Protein AF-A0A329ULY8-F1 (afdb_monomer_lite)

Sequence (73 aa):
MTLNEIRKLRGMTLSEFSRQSGLSPHTARNLMGYRELYGNPRLDTMVDAARALNAVVTISPKGVTIRARKESS

Radius of gyration: 11.78 Å; chains: 1; bounding box: 33×20×31 Å

InterPro domains:
  IPR010982 Lambda repressor-like, DNA-binding domain superfamily [G3DSA:1.10.260.40] (1-60)
  IPR010982 Lambda repressor-like, DNA-binding domain superfamily [SSF47413] (3-54)

Organism: NCBI:txid853

Foldseek 3Di:
DALQVLCVVVVHDLVQLCVQLVHDSVLSCCSHDPPDPPDDPPPSSVVSSCVSSCWDWDQDPVGIDIGHDDDDD

Secondary structure (DSSP, 8-state):
--HHHHHHHTT--HHHHHHHHT--HHHHHHHHH--STT-SPPHHHHHHHHHHTTEEEEEETTEEEEEEPPP--

Structure (mmCIF, N/CA/C/O backbone):
data_AF-A0A329ULY8-F1
#
_entry.id   AF-A0A329ULY8-F1
#
loop_
_atom_site.group_PDB
_atom_site.id
_atom_site.type_symbol
_atom_site.label_atom_id
_atom_site.label_alt_id
_atom_site.label_comp_id
_atom_site.label_asym_id
_atom_site.label_entity_id
_atom_site.label_seq_id
_atom_site.pdbx_PDB_ins_code
_atom_site.Cartn_x
_atom_site.Cartn_y
_atom_site.Cartn_z
_atom_site.occupancy
_atom_site.B_iso_or_equiv
_atom_site.auth_seq_id
_atom_site.auth_comp_id
_atom_site.auth_asym_id
_atom_site.auth_atom_id
_atom_site.pdbx_PDB_model_num
ATOM 1 N N . MET A 1 1 ? -6.809 9.454 -1.505 1.00 76.69 1 MET A N 1
ATOM 2 C CA . MET A 1 1 ? -5.851 9.096 -0.443 1.0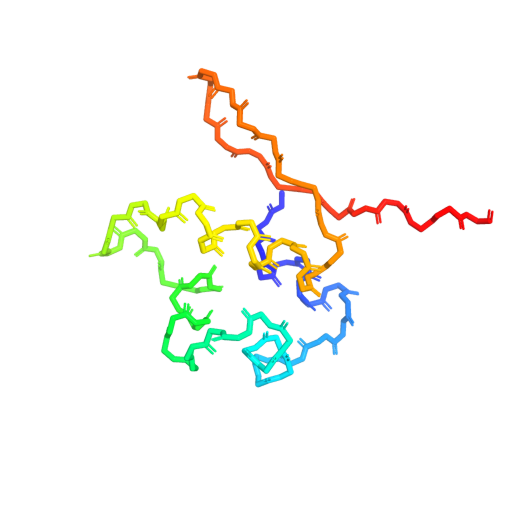0 76.69 1 MET A CA 1
ATOM 3 C C . MET A 1 1 ? -4.718 8.283 -1.042 1.00 76.69 1 MET A C 1
ATOM 5 O O . MET A 1 1 ? -4.934 7.595 -2.034 1.00 76.69 1 MET A O 1
ATOM 9 N N . THR A 1 2 ? -3.523 8.384 -0.477 1.00 82.31 2 THR A N 1
ATOM 10 C CA . THR A 1 2 ? -2.342 7.603 -0.863 1.00 82.31 2 THR A CA 1
ATOM 11 C C . THR A 1 2 ? -2.314 6.262 -0.124 1.00 82.31 2 THR A C 1
ATOM 13 O O . THR A 1 2 ? -2.968 6.092 0.907 1.00 82.31 2 THR A O 1
ATOM 16 N N . LEU A 1 3 ? -1.516 5.304 -0.607 1.00 84.75 3 LEU A N 1
ATOM 17 C CA . LEU A 1 3 ? -1.273 4.043 0.111 1.00 84.75 3 LEU A CA 1
ATOM 18 C C . LEU A 1 3 ? -0.710 4.293 1.521 1.00 84.75 3 LEU A C 1
ATOM 20 O O . LEU A 1 3 ? -1.064 3.587 2.461 1.00 84.75 3 LEU A O 1
ATOM 24 N N . ASN A 1 4 ? 0.109 5.335 1.689 1.00 87.38 4 ASN A N 1
ATOM 25 C CA . ASN A 1 4 ? 0.702 5.687 2.979 1.00 87.38 4 ASN A CA 1
ATOM 26 C C . ASN A 1 4 ? -0.314 6.254 3.965 1.00 87.38 4 ASN A C 1
ATOM 28 O O . ASN A 1 4 ? -0.255 5.937 5.151 1.00 87.38 4 ASN A O 1
ATOM 32 N N . GLU A 1 5 ? -1.255 7.063 3.484 1.00 88.25 5 GLU A N 1
ATOM 33 C CA . GLU A 1 5 ? -2.371 7.536 4.304 1.00 88.25 5 GLU A CA 1
ATOM 34 C C . GLU A 1 5 ? -3.219 6.356 4.783 1.00 88.25 5 GLU A C 1
ATOM 36 O O . GLU A 1 5 ? -3.489 6.252 5.975 1.00 88.25 5 GLU A O 1
ATOM 41 N N . ILE A 1 6 ? -3.552 5.412 3.896 1.00 89.00 6 ILE A N 1
ATOM 42 C CA . ILE A 1 6 ? -4.322 4.216 4.271 1.00 89.00 6 ILE A CA 1
ATOM 43 C C . ILE A 1 6 ? -3.548 3.356 5.271 1.00 89.00 6 ILE A C 1
ATOM 45 O O . ILE A 1 6 ? -4.101 2.966 6.294 1.00 89.00 6 ILE A O 1
ATOM 49 N N . ARG A 1 7 ? -2.260 3.095 5.026 1.00 90.56 7 ARG A N 1
ATOM 50 C CA . ARG A 1 7 ? -1.405 2.330 5.944 1.00 90.56 7 ARG A CA 1
ATOM 51 C C . ARG A 1 7 ? -1.409 2.932 7.351 1.00 90.56 7 ARG A C 1
ATOM 53 O O . ARG A 1 7 ? -1.582 2.204 8.326 1.00 90.56 7 ARG A O 1
ATOM 60 N N . LYS A 1 8 ? -1.245 4.256 7.451 1.00 90.62 8 LYS A N 1
ATOM 61 C CA . LYS A 1 8 ? -1.285 4.982 8.729 1.00 90.62 8 LYS A CA 1
ATOM 62 C C . LYS A 1 8 ? -2.658 4.884 9.398 1.00 90.62 8 LYS A C 1
ATOM 64 O O . LYS A 1 8 ? -2.708 4.602 10.588 1.00 90.62 8 LYS A O 1
ATOM 69 N N . LEU A 1 9 ? -3.751 5.047 8.645 1.00 90.62 9 LEU A N 1
ATOM 70 C CA . LEU A 1 9 ? -5.120 4.890 9.162 1.00 90.62 9 LEU A CA 1
ATOM 71 C C . LEU A 1 9 ? -5.389 3.481 9.709 1.00 90.62 9 LEU A C 1
ATOM 73 O 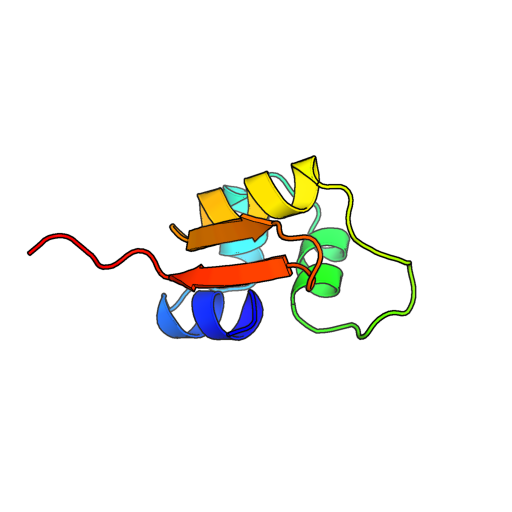O . LEU A 1 9 ? -6.169 3.325 10.640 1.00 90.62 9 LEU A O 1
ATOM 77 N N . ARG A 1 10 ? -4.732 2.459 9.154 1.00 88.31 10 ARG A N 1
ATOM 78 C CA . ARG A 1 10 ? -4.809 1.069 9.623 1.00 88.31 10 ARG A CA 1
ATOM 79 C C . ARG A 1 10 ? -3.872 0.756 10.797 1.00 88.31 10 ARG A C 1
ATOM 81 O O . ARG A 1 10 ? -3.795 -0.400 11.192 1.00 88.31 10 ARG A O 1
ATOM 88 N N . GLY A 1 11 ? -3.127 1.734 11.321 1.00 93.06 11 GLY A N 1
ATOM 89 C CA . GLY A 1 11 ? -2.150 1.507 12.395 1.00 93.06 11 GLY A CA 1
ATOM 90 C C . GLY A 1 11 ? -0.980 0.602 11.991 1.00 93.06 11 GLY A C 1
ATOM 91 O O . GLY A 1 11 ? -0.280 0.084 12.851 1.00 93.06 11 GLY A O 1
ATOM 92 N N . MET A 1 12 ? -0.764 0.397 10.690 1.00 93.62 12 MET A N 1
ATOM 93 C CA . MET A 1 12 ? 0.179 -0.590 10.173 1.00 93.62 12 MET A CA 1
ATOM 94 C C . MET A 1 12 ? 1.569 0.027 10.006 1.00 93.62 12 MET A C 1
ATOM 96 O O . MET A 1 12 ? 1.717 1.092 9.406 1.00 93.62 12 MET A O 1
ATOM 100 N N . THR A 1 13 ? 2.621 -0.635 10.474 1.00 93.81 13 THR A N 1
ATOM 101 C CA . THR A 1 13 ? 4.019 -0.246 10.227 1.00 93.81 13 THR A CA 1
ATOM 102 C C . THR A 1 13 ? 4.447 -0.535 8.781 1.00 93.81 13 THR A C 1
ATOM 104 O O . THR A 1 13 ? 3.785 -1.258 8.036 1.00 93.81 13 THR A O 1
ATOM 107 N N . LEU A 1 14 ? 5.578 0.028 8.339 1.00 90.38 14 LEU A N 1
ATOM 108 C CA . LEU A 1 14 ? 6.116 -0.267 7.003 1.00 90.38 14 LEU A CA 1
ATOM 109 C C . LEU A 1 14 ? 6.535 -1.742 6.863 1.00 90.38 14 LEU A C 1
ATOM 111 O O . LEU A 1 14 ? 6.349 -2.332 5.800 1.00 90.38 14 LEU A O 1
ATOM 115 N N . SER A 1 15 ? 7.075 -2.333 7.931 1.00 92.94 15 SER A N 1
ATOM 116 C CA . SER A 1 15 ? 7.507 -3.734 7.955 1.00 92.94 15 SER A CA 1
ATOM 117 C C . SER A 1 15 ? 6.323 -4.697 7.881 1.00 92.94 15 SER A C 1
ATOM 119 O O . SER A 1 15 ? 6.376 -5.674 7.140 1.00 92.94 15 SER A O 1
ATOM 121 N N . GLU A 1 16 ? 5.232 -4.408 8.594 1.00 95.06 16 GLU A N 1
ATOM 122 C CA . GLU A 1 16 ? 4.000 -5.204 8.507 1.00 95.06 16 GLU A CA 1
ATOM 123 C C . GLU A 1 16 ? 3.384 -5.133 7.116 1.00 95.06 16 GLU A C 1
ATOM 125 O O . GLU A 1 16 ? 3.025 -6.168 6.558 1.00 95.06 16 GLU A O 1
ATOM 130 N N . PHE A 1 17 ? 3.344 -3.937 6.527 1.00 92.69 17 PHE A N 1
ATOM 131 C CA . PHE A 1 17 ? 2.888 -3.756 5.155 1.00 92.69 17 PHE A CA 1
ATOM 132 C C . PHE A 1 17 ? 3.743 -4.547 4.155 1.00 92.69 17 PHE A C 1
ATOM 134 O O . PHE A 1 17 ? 3.204 -5.264 3.314 1.00 92.69 17 PHE A O 1
ATOM 141 N N . SER A 1 18 ? 5.073 -4.448 4.247 1.00 92.75 18 SER A N 1
ATOM 142 C CA . SER A 1 18 ? 6.011 -5.195 3.396 1.00 92.75 18 SER A CA 1
ATOM 143 C C . SER A 1 18 ? 5.778 -6.703 3.506 1.00 92.75 18 SER A C 1
ATOM 145 O O . SER A 1 18 ? 5.621 -7.376 2.490 1.00 92.75 18 SER A O 1
ATOM 147 N N . ARG A 1 19 ? 5.636 -7.220 4.732 1.00 94.44 19 ARG A N 1
ATOM 148 C CA . ARG A 1 19 ? 5.346 -8.637 4.979 1.00 94.44 19 ARG A CA 1
ATOM 149 C C . ARG A 1 19 ? 4.001 -9.070 4.389 1.00 94.44 19 ARG A C 1
ATOM 151 O O . ARG A 1 19 ? 3.934 -10.123 3.770 1.00 94.44 19 ARG A O 1
ATOM 158 N N . GLN A 1 20 ? 2.941 -8.283 4.571 1.00 92.75 20 GLN A N 1
ATOM 159 C CA . GLN A 1 20 ? 1.597 -8.634 4.092 1.00 92.75 20 GLN A CA 1
ATOM 160 C C . GLN A 1 20 ? 1.433 -8.511 2.575 1.00 92.75 20 GLN A C 1
ATOM 162 O O . GLN A 1 20 ? 0.646 -9.245 1.988 1.00 92.75 20 GLN A O 1
ATOM 167 N N . SER A 1 21 ? 2.155 -7.587 1.944 1.00 88.75 21 SER A N 1
ATOM 168 C CA . SER A 1 21 ? 2.123 -7.386 0.490 1.00 88.75 21 SER A CA 1
ATOM 169 C C . SER A 1 21 ? 3.091 -8.295 -0.272 1.00 88.75 21 SER A C 1
ATOM 171 O O . SER A 1 21 ? 3.047 -8.322 -1.495 1.00 88.75 21 SER A O 1
ATOM 173 N N . GLY A 1 22 ? 3.991 -9.006 0.421 1.00 92.00 22 GLY A N 1
ATOM 174 C CA . GLY A 1 22 ? 5.068 -9.777 -0.211 1.00 92.00 22 GLY A CA 1
ATOM 175 C C . GLY A 1 22 ? 6.139 -8.907 -0.883 1.00 92.00 22 GLY A C 1
ATOM 176 O O . GLY A 1 22 ? 7.021 -9.418 -1.569 1.00 92.00 22 GLY A O 1
ATOM 177 N N . LEU A 1 23 ? 6.081 -7.587 -0.693 1.00 89.12 23 LEU A N 1
ATOM 178 C CA . LEU A 1 23 ? 7.006 -6.639 -1.298 1.00 89.12 23 LEU A CA 1
ATOM 179 C C . LEU A 1 23 ? 8.272 -6.518 -0.460 1.00 89.12 23 LEU A C 1
ATOM 181 O O . LEU A 1 23 ? 8.216 -6.479 0.769 1.00 89.12 23 LEU A 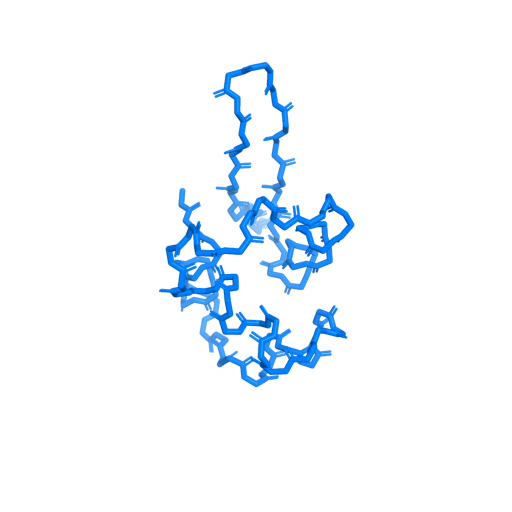O 1
ATOM 185 N N . SER A 1 24 ? 9.418 -6.344 -1.123 1.00 89.44 24 SER A N 1
ATOM 186 C CA . SER A 1 24 ? 10.657 -6.004 -0.420 1.00 89.44 24 SER A CA 1
ATOM 187 C C . SER A 1 24 ? 10.491 -4.699 0.381 1.00 89.44 24 SER A C 1
ATOM 189 O O . SER A 1 24 ? 9.750 -3.806 -0.053 1.00 89.44 24 SER A O 1
ATOM 191 N N . PRO A 1 25 ? 11.210 -4.510 1.503 1.00 86.75 25 PRO A N 1
ATOM 192 C CA . PRO A 1 25 ? 11.159 -3.262 2.268 1.00 86.75 25 PRO A CA 1
ATOM 193 C C . PRO A 1 25 ? 11.473 -2.019 1.425 1.00 86.75 25 PRO A C 1
ATOM 195 O O . PRO A 1 25 ? 10.917 -0.946 1.661 1.00 86.75 25 PRO A O 1
ATOM 198 N N . HIS A 1 26 ? 12.331 -2.166 0.410 1.00 86.38 26 HIS A N 1
ATOM 199 C CA . HIS A 1 26 ? 12.639 -1.105 -0.544 1.00 86.38 26 HIS A CA 1
ATOM 200 C C . HIS A 1 26 ? 11.427 -0.765 -1.418 1.00 86.38 26 HIS A C 1
ATOM 202 O O . HIS A 1 26 ? 11.056 0.403 -1.536 1.00 86.38 26 HIS A O 1
ATOM 208 N N . THR A 1 27 ? 10.789 -1.766 -2.026 1.00 84.31 27 THR A N 1
ATOM 209 C CA . THR A 1 27 ? 9.597 -1.571 -2.866 1.00 84.31 27 THR A CA 1
ATOM 210 C C . THR A 1 27 ? 8.449 -0.982 -2.049 1.00 84.31 27 THR A C 1
ATOM 212 O O . THR A 1 27 ? 7.800 -0.030 -2.479 1.00 84.31 27 THR A O 1
ATOM 215 N N . ALA A 1 28 ? 8.254 -1.484 -0.829 1.00 88.00 28 ALA A N 1
ATOM 216 C CA . ALA A 1 28 ? 7.268 -0.969 0.104 1.00 88.00 28 ALA A CA 1
ATOM 217 C C . ALA A 1 28 ? 7.515 0.506 0.454 1.00 88.00 28 ALA A C 1
ATOM 219 O O . ALA A 1 28 ? 6.586 1.309 0.441 1.00 88.00 28 ALA A O 1
ATOM 220 N N . ARG A 1 29 ? 8.768 0.892 0.723 1.00 86.50 29 ARG A N 1
ATOM 221 C CA . ARG A 1 29 ? 9.135 2.291 0.988 1.00 86.50 29 ARG A CA 1
ATOM 222 C C . ARG A 1 29 ? 8.870 3.193 -0.220 1.00 86.50 29 ARG A C 1
ATOM 224 O O . ARG A 1 29 ? 8.339 4.289 -0.037 1.00 86.50 29 ARG A O 1
ATOM 231 N N . ASN A 1 30 ? 9.177 2.724 -1.431 1.00 82.81 30 ASN A N 1
ATOM 232 C CA . ASN A 1 30 ? 8.941 3.478 -2.664 1.00 82.81 30 ASN A CA 1
ATOM 233 C C . ASN A 1 30 ? 7.457 3.805 -2.853 1.00 82.81 30 ASN A C 1
ATOM 235 O O . ASN A 1 30 ? 7.115 4.962 -3.079 1.00 82.81 30 ASN A O 1
ATOM 239 N N . LEU A 1 31 ? 6.575 2.821 -2.649 1.00 80.81 31 LEU A N 1
ATOM 240 C CA . LEU A 1 31 ? 5.122 3.012 -2.728 1.00 80.81 31 LEU A CA 1
ATOM 241 C C . LEU A 1 31 ? 4.566 3.993 -1.681 1.00 80.81 31 LEU A C 1
ATOM 243 O O . LEU A 1 31 ? 3.472 4.527 -1.860 1.00 80.81 31 LEU A O 1
ATOM 247 N N . MET A 1 32 ? 5.284 4.198 -0.572 1.00 81.69 32 MET A N 1
ATOM 248 C CA . MET A 1 32 ? 4.792 4.936 0.595 1.00 81.69 32 MET A CA 1
ATOM 249 C C . MET A 1 32 ? 5.306 6.374 0.698 1.00 81.69 32 MET A C 1
ATOM 251 O O . MET A 1 32 ? 4.705 7.173 1.416 1.00 81.69 32 MET A O 1
ATOM 255 N N . GLY A 1 33 ? 6.416 6.722 0.051 1.00 72.38 33 GLY A N 1
ATOM 256 C CA . GLY A 1 33 ? 7.047 8.017 0.316 1.00 72.38 33 GLY A CA 1
ATOM 257 C C . GLY A 1 33 ? 7.958 8.580 -0.759 1.00 72.38 33 GLY A C 1
ATOM 258 O O . GLY A 1 33 ? 8.311 9.750 -0.656 1.00 72.38 33 GLY A O 1
ATOM 259 N N . TYR A 1 34 ? 8.328 7.823 -1.789 1.00 52.62 34 TYR A N 1
ATOM 260 C CA . TYR A 1 34 ? 9.206 8.357 -2.823 1.00 52.62 34 TYR A CA 1
ATOM 261 C C . TYR A 1 34 ? 8.392 8.696 -4.064 1.00 52.62 34 TYR A C 1
ATOM 263 O O . TYR A 1 34 ? 8.123 7.839 -4.901 1.00 52.62 34 TYR A O 1
ATOM 271 N N . ARG A 1 35 ? 7.992 9.977 -4.132 1.00 49.56 35 ARG A N 1
ATOM 272 C CA . ARG A 1 35 ? 7.638 10.700 -5.364 1.00 49.56 35 ARG A CA 1
ATOM 273 C C . ARG A 1 35 ? 8.351 10.070 -6.553 1.00 49.56 35 ARG A C 1
ATOM 275 O O . ARG A 1 35 ? 9.574 10.117 -6.578 1.00 49.56 35 ARG A O 1
ATOM 282 N N . GLU A 1 36 ? 7.581 9.514 -7.485 1.00 44.25 36 GLU A N 1
ATOM 283 C CA . GLU A 1 36 ? 7.755 9.655 -8.942 1.00 44.25 36 GLU A CA 1
ATOM 284 C C . GLU A 1 36 ? 9.127 9.323 -9.573 1.00 44.25 36 GLU A C 1
ATOM 286 O O . GLU A 1 36 ? 9.281 9.461 -10.780 1.00 44.25 36 GLU A O 1
ATOM 291 N N . LEU A 1 37 ? 10.121 8.851 -8.819 1.00 42.50 37 LEU A N 1
ATOM 292 C CA . LEU A 1 37 ? 11.515 8.769 -9.267 1.00 42.50 37 LEU A CA 1
ATOM 293 C C . LEU A 1 37 ? 11.818 7.513 -10.092 1.00 42.50 37 LEU A C 1
ATOM 295 O O . LEU A 1 37 ? 12.854 7.463 -10.743 1.00 42.50 37 LEU A O 1
ATOM 299 N N . TYR A 1 38 ? 10.922 6.519 -10.100 1.00 43.97 38 TYR A N 1
ATOM 300 C CA . TYR A 1 38 ? 11.152 5.233 -10.777 1.00 43.97 38 TYR A CA 1
ATOM 301 C C . TYR A 1 38 ? 9.968 4.738 -11.624 1.00 43.97 38 TYR A C 1
ATOM 303 O O . TYR A 1 38 ? 9.873 3.552 -11.936 1.00 43.97 38 TYR A O 1
ATOM 311 N N . GLY A 1 39 ? 9.090 5.650 -12.050 1.00 56.84 39 GLY A N 1
ATOM 312 C CA . GLY A 1 39 ? 7.953 5.329 -12.914 1.00 56.84 39 GLY A CA 1
ATOM 313 C C . GLY A 1 39 ? 6.755 4.735 -12.172 1.00 56.84 39 GLY A C 1
ATOM 314 O O . GLY A 1 39 ? 6.804 4.456 -10.972 1.00 56.84 39 GLY A O 1
ATOM 315 N N . ASN A 1 40 ? 5.642 4.588 -12.896 1.00 60.91 40 ASN A N 1
ATOM 316 C CA . ASN A 1 40 ? 4.424 4.006 -12.342 1.00 60.91 40 ASN A CA 1
ATOM 317 C C . ASN A 1 40 ? 4.721 2.579 -11.851 1.00 60.91 40 ASN A C 1
ATOM 319 O O . ASN A 1 40 ? 5.210 1.768 -12.646 1.00 60.91 40 ASN A O 1
ATOM 323 N N . PRO A 1 41 ? 4.430 2.241 -10.579 1.00 67.69 41 PRO A N 1
ATOM 324 C CA . PRO A 1 41 ? 4.524 0.860 -10.131 1.00 67.69 41 PRO A CA 1
ATOM 325 C C . PRO A 1 41 ? 3.687 -0.031 -11.053 1.00 67.69 41 PRO A C 1
ATOM 327 O O . PRO A 1 41 ? 2.615 0.368 -11.513 1.00 67.69 41 PRO A O 1
ATOM 330 N N . ARG A 1 42 ? 4.189 -1.239 -11.340 1.00 77.06 42 ARG A N 1
ATOM 331 C CA . ARG A 1 42 ? 3.442 -2.219 -12.138 1.00 77.06 42 ARG A CA 1
ATOM 332 C C . ARG A 1 42 ? 2.070 -2.441 -11.508 1.00 77.06 42 ARG A C 1
ATOM 334 O O . ARG A 1 42 ? 1.941 -2.431 -10.283 1.00 77.06 42 ARG A O 1
ATOM 341 N N . LEU A 1 43 ? 1.064 -2.667 -12.349 1.00 77.12 43 LEU A N 1
ATOM 342 C CA . LEU A 1 43 ? -0.309 -2.862 -11.896 1.00 77.12 43 LEU A CA 1
ATOM 343 C C . LEU A 1 43 ? -0.405 -3.952 -10.816 1.00 77.12 43 LEU A C 1
ATOM 345 O O . LEU A 1 43 ? -1.026 -3.724 -9.783 1.00 77.12 43 LEU A O 1
ATOM 349 N N . ASP A 1 44 ? 0.295 -5.070 -11.001 1.00 81.56 44 ASP A N 1
ATOM 350 C CA . ASP A 1 44 ? 0.321 -6.178 -10.038 1.00 81.56 44 ASP A CA 1
ATOM 351 C C . ASP A 1 44 ? 0.821 -5.723 -8.659 1.00 81.56 44 ASP A C 1
ATOM 353 O O . ASP A 1 44 ? 0.181 -5.965 -7.640 1.00 81.56 44 ASP A O 1
ATOM 357 N N . THR A 1 45 ? 1.890 -4.923 -8.626 1.00 83.12 45 THR A N 1
ATOM 358 C CA . THR A 1 45 ? 2.431 -4.334 -7.392 1.00 83.12 45 THR A CA 1
ATOM 359 C C . THR A 1 45 ? 1.422 -3.418 -6.698 1.00 83.12 45 THR A C 1
ATOM 361 O O . THR A 1 45 ? 1.338 -3.402 -5.469 1.00 83.12 45 THR A O 1
ATOM 364 N N . MET A 1 46 ? 0.640 -2.648 -7.462 1.00 82.31 46 MET A N 1
ATOM 365 C CA . MET A 1 46 ? -0.417 -1.805 -6.896 1.00 82.31 46 MET A CA 1
ATOM 366 C C . MET A 1 46 ? -1.572 -2.636 -6.334 1.00 82.31 46 MET A C 1
ATOM 368 O O . MET A 1 46 ? -2.127 -2.277 -5.294 1.00 82.31 46 MET A O 1
ATOM 372 N N . VAL A 1 47 ? -1.927 -3.735 -7.002 1.00 83.50 47 VAL A N 1
ATOM 373 C CA . VAL A 1 47 ? -2.975 -4.662 -6.560 1.00 83.50 47 VAL A CA 1
ATOM 374 C C . VAL A 1 47 ? -2.564 -5.359 -5.265 1.00 83.50 47 VAL A C 1
ATOM 376 O O . VAL A 1 47 ? -3.352 -5.373 -4.319 1.00 83.50 47 VAL A O 1
ATOM 379 N N . ASP A 1 48 ? -1.330 -5.853 -5.172 1.00 87.31 48 ASP A N 1
ATOM 380 C CA . ASP A 1 48 ? -0.814 -6.507 -3.964 1.00 87.31 48 ASP A CA 1
ATOM 381 C C . ASP A 1 48 ? -0.739 -5.536 -2.782 1.00 87.31 48 ASP A C 1
ATOM 383 O O . ASP A 1 48 ? -1.193 -5.843 -1.674 1.00 87.31 48 ASP A O 1
ATOM 387 N N . ALA A 1 49 ? -0.261 -4.313 -3.029 1.00 87.88 49 ALA A N 1
ATOM 388 C CA . ALA A 1 49 ? -0.244 -3.253 -2.028 1.00 87.88 49 ALA A CA 1
ATOM 389 C C . ALA A 1 49 ? -1.655 -2.895 -1.538 1.00 87.88 49 ALA A C 1
ATOM 391 O O . ALA A 1 49 ? -1.888 -2.746 -0.337 1.00 87.88 49 ALA A O 1
ATOM 392 N N . ALA A 1 50 ? -2.616 -2.767 -2.451 1.00 87.00 50 ALA A N 1
ATOM 393 C CA . ALA A 1 50 ? -3.988 -2.452 -2.085 1.00 87.00 50 ALA A CA 1
ATOM 394 C C . ALA A 1 50 ? -4.675 -3.602 -1.345 1.00 87.00 50 ALA A C 1
ATOM 396 O O . ALA A 1 50 ? -5.401 -3.353 -0.382 1.00 87.00 50 ALA A O 1
ATOM 397 N N . ARG A 1 51 ? -4.414 -4.854 -1.736 1.00 88.38 51 ARG A N 1
ATOM 398 C CA . ARG A 1 51 ? -4.911 -6.041 -1.036 1.00 88.38 51 ARG A CA 1
ATOM 399 C C . ARG A 1 51 ? -4.410 -6.070 0.407 1.00 88.38 51 ARG A C 1
ATOM 401 O O . ARG A 1 51 ? -5.232 -6.225 1.307 1.00 88.38 51 ARG A O 1
ATOM 408 N N . ALA A 1 52 ? -3.112 -5.852 0.626 1.00 90.75 52 ALA A N 1
ATOM 409 C CA . ALA A 1 52 ? -2.520 -5.812 1.965 1.00 90.75 52 ALA A CA 1
ATOM 410 C C . ALA A 1 52 ? -3.162 -4.739 2.862 1.00 90.75 52 ALA A C 1
ATOM 412 O O . ALA A 1 52 ? -3.357 -4.944 4.054 1.00 90.75 52 ALA A O 1
ATOM 413 N N . LEU A 1 53 ? -3.555 -3.605 2.280 1.00 89.38 53 LEU A N 1
ATOM 414 C CA . LEU A 1 53 ? -4.178 -2.496 3.007 1.00 89.38 53 LEU A CA 1
ATOM 415 C C . LEU A 1 53 ? -5.703 -2.597 3.137 1.00 89.38 53 LEU A C 1
ATOM 417 O O . LEU A 1 53 ? -6.331 -1.678 3.675 1.00 89.38 53 LEU A O 1
ATOM 421 N N . ASN A 1 54 ? -6.310 -3.668 2.619 1.00 90.38 54 ASN A N 1
ATOM 422 C CA . ASN A 1 54 ? -7.756 -3.771 2.446 1.00 90.38 54 ASN A CA 1
ATOM 423 C C . ASN A 1 54 ? -8.330 -2.505 1.770 1.00 90.38 54 ASN A C 1
ATOM 425 O O . ASN A 1 54 ? -9.244 -1.838 2.266 1.00 90.38 54 ASN A O 1
ATOM 429 N N . ALA A 1 55 ? -7.720 -2.132 0.649 1.00 87.56 55 ALA A N 1
ATOM 430 C CA . ALA A 1 55 ? -8.053 -0.972 -0.158 1.00 87.56 55 ALA A CA 1
ATOM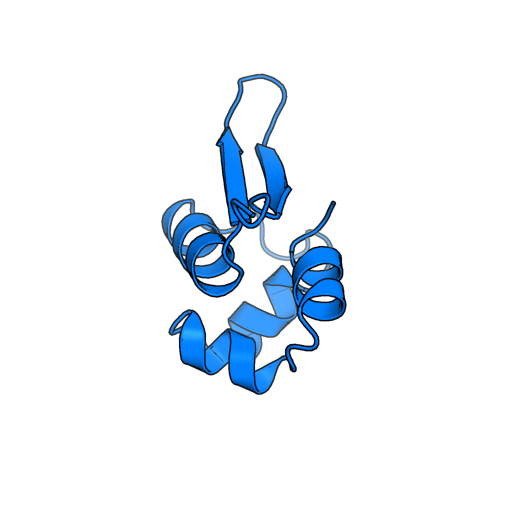 431 C C . ALA A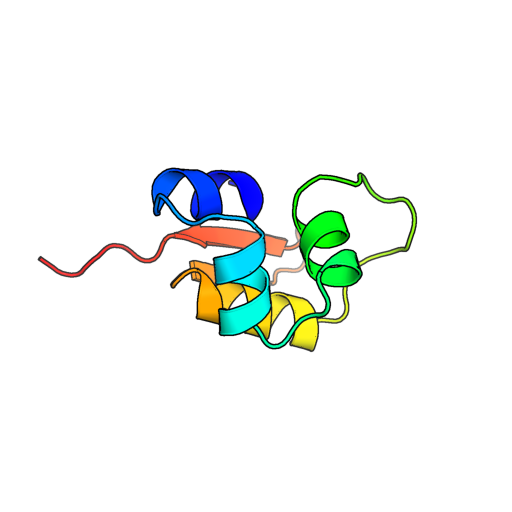 1 55 ? -8.621 -1.397 -1.519 1.00 87.56 55 ALA A C 1
ATOM 433 O O . ALA A 1 55 ? -8.413 -2.510 -1.997 1.00 87.56 55 ALA A O 1
ATOM 434 N N . VAL A 1 56 ? -9.355 -0.484 -2.145 1.00 86.25 56 VAL A N 1
ATOM 435 C CA . VAL A 1 56 ? -9.856 -0.604 -3.513 1.00 86.25 56 VAL A CA 1
ATOM 436 C C . VAL A 1 56 ? -9.047 0.335 -4.398 1.00 86.25 56 VAL A C 1
ATOM 438 O O . VAL A 1 56 ? -8.924 1.524 -4.091 1.00 86.25 56 VAL A O 1
ATOM 441 N N . VAL A 1 57 ? -8.532 -0.205 -5.502 1.00 80.19 57 VAL A N 1
ATOM 442 C CA . VAL A 1 57 ? -7.899 0.559 -6.583 1.00 80.19 57 VAL A CA 1
ATOM 443 C C . VAL A 1 57 ? -8.896 0.678 -7.724 1.00 80.19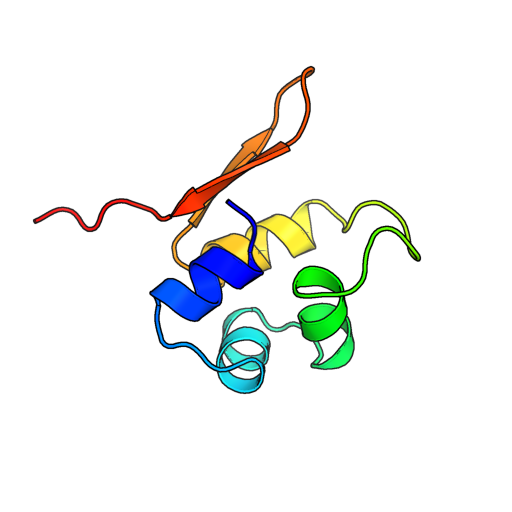 57 VAL A C 1
ATOM 445 O O . VAL A 1 57 ? -9.428 -0.326 -8.192 1.00 80.19 57 VAL A O 1
ATOM 448 N N . THR A 1 58 ? -9.138 1.902 -8.175 1.00 82.69 58 THR A N 1
ATOM 449 C CA . THR A 1 58 ? -9.930 2.193 -9.368 1.00 82.69 58 THR A CA 1
ATOM 450 C C . THR A 1 58 ? -9.000 2.732 -10.439 1.00 82.69 58 THR A C 1
ATOM 452 O O . THR A 1 58 ? -8.338 3.749 -10.227 1.00 82.69 58 THR A O 1
ATOM 455 N N . ILE A 1 59 ? -8.970 2.071 -11.592 1.00 77.75 59 ILE A N 1
ATOM 456 C CA . ILE A 1 59 ? -8.221 2.511 -12.770 1.00 77.75 59 ILE A CA 1
ATOM 457 C C . ILE A 1 59 ? -9.220 3.106 -13.748 1.00 77.75 59 ILE A C 1
ATOM 459 O O . ILE A 1 59 ? -10.241 2.494 -14.054 1.00 77.75 59 ILE A O 1
ATOM 463 N N . SER A 1 60 ? -8.938 4.311 -14.223 1.00 78.06 60 SER A N 1
ATOM 464 C CA . SER A 1 60 ? -9.762 5.007 -15.204 1.00 78.06 60 SER A CA 1
ATOM 465 C C . SER A 1 60 ? -8.875 5.730 -16.219 1.00 78.06 60 SER A C 1
ATOM 467 O O . SER A 1 60 ? -7.702 5.972 -15.928 1.00 78.06 60 SER A O 1
ATOM 469 N N . PRO A 1 61 ? -9.421 6.172 -17.365 1.00 79.56 61 PRO A N 1
ATOM 470 C CA . PRO A 1 61 ? -8.693 7.049 -18.284 1.00 79.56 61 PRO A CA 1
ATOM 471 C C . PRO A 1 61 ? -8.213 8.357 -17.634 1.00 79.56 61 PRO A C 1
ATOM 473 O O . PRO A 1 61 ? -7.246 8.952 -18.091 1.00 79.56 61 PRO A O 1
ATOM 476 N N . LYS A 1 62 ? -8.864 8.799 -16.546 1.00 78.56 62 LYS A N 1
ATOM 477 C CA . LYS A 1 62 ? -8.473 9.987 -15.767 1.00 78.56 62 LYS A CA 1
ATOM 478 C C . LYS A 1 62 ? -7.333 9.713 -14.775 1.00 78.56 62 LYS A C 1
ATOM 480 O O . LYS A 1 62 ? -6.897 10.632 -14.091 1.00 78.56 62 LYS A O 1
ATOM 485 N N . GLY A 1 63 ? -6.879 8.464 -14.670 1.00 72.81 63 GLY A N 1
ATOM 486 C CA . GLY A 1 63 ? -5.823 8.029 -13.762 1.00 72.81 63 GLY A CA 1
ATOM 487 C C . GLY A 1 63 ? -6.283 6.985 -12.746 1.00 72.81 63 GLY A C 1
ATOM 488 O O . GLY A 1 63 ? -7.366 6.395 -12.852 1.00 72.81 63 GLY A O 1
ATOM 489 N N . VAL A 1 64 ? -5.426 6.755 -11.750 1.00 75.56 64 VAL A N 1
ATOM 490 C CA . VAL A 1 64 ? -5.622 5.752 -10.698 1.00 75.56 64 VAL A CA 1
ATOM 491 C C . VAL A 1 64 ? -6.066 6.417 -9.399 1.00 75.56 64 VAL A C 1
ATOM 493 O O . VAL A 1 64 ? -5.463 7.382 -8.941 1.00 75.56 64 VAL A O 1
ATOM 496 N N . THR A 1 65 ? -7.115 5.882 -8.780 1.00 79.88 65 THR A N 1
ATOM 497 C CA . THR A 1 65 ? -7.602 6.309 -7.462 1.00 79.88 65 THR A CA 1
ATOM 498 C C . THR A 1 65 ? -7.532 5.150 -6.478 1.00 79.88 65 THR A C 1
ATOM 500 O O . THR A 1 65 ? -7.863 4.019 -6.824 1.00 79.88 65 THR A O 1
ATOM 503 N N . ILE A 1 66 ? -7.138 5.433 -5.236 1.00 81.06 66 ILE A N 1
ATOM 504 C CA . ILE A 1 66 ? -7.056 4.445 -4.157 1.00 81.06 66 ILE A CA 1
ATOM 505 C C . ILE A 1 66 ? -7.932 4.910 -2.993 1.00 81.06 66 ILE A C 1
ATOM 507 O O . ILE A 1 66 ? -7.889 6.080 -2.594 1.00 81.06 66 ILE A O 1
ATOM 511 N N . ARG A 1 67 ? -8.740 3.992 -2.456 1.00 85.12 67 ARG A N 1
ATOM 512 C CA . ARG A 1 67 ? -9.628 4.224 -1.308 1.00 85.12 67 ARG A CA 1
ATOM 513 C C . ARG A 1 67 ? -9.573 3.057 -0.328 1.00 85.12 67 ARG A C 1
ATOM 515 O O . ARG A 1 67 ? -9.511 1.908 -0.752 1.00 85.12 67 ARG A O 1
ATOM 522 N N . ALA A 1 68 ? -9.640 3.327 0.972 1.00 84.19 68 ALA A N 1
ATOM 523 C CA . ALA A 1 68 ? -9.843 2.274 1.964 1.00 84.19 68 ALA A CA 1
ATOM 524 C C . ALA A 1 68 ? -11.203 1.592 1.737 1.00 84.19 68 ALA A C 1
ATOM 526 O O . ALA A 1 68 ? -12.191 2.258 1.408 1.00 84.19 68 ALA A O 1
ATOM 527 N N . ARG A 1 69 ? -11.274 0.267 1.903 1.00 83.69 69 ARG A N 1
ATOM 528 C CA . ARG A 1 69 ? -12.563 -0.427 1.941 1.00 83.69 69 ARG A CA 1
ATOM 529 C C . ARG A 1 69 ? -13.289 -0.015 3.226 1.00 83.69 69 ARG A C 1
ATOM 531 O O . ARG A 1 69 ? -12.691 -0.066 4.302 1.00 83.69 69 ARG A O 1
ATOM 538 N N . LYS A 1 70 ? -14.559 0.392 3.107 1.00 75.31 70 LYS A N 1
ATOM 539 C CA . LYS A 1 70 ? -15.448 0.538 4.267 1.00 75.31 70 LYS A CA 1
ATOM 540 C C . LYS A 1 70 ? -15.532 -0.832 4.933 1.00 75.31 70 LYS A C 1
ATOM 542 O O . LYS A 1 70 ? -15.836 -1.809 4.250 1.00 75.31 70 LYS A O 1
ATOM 547 N N . GLU A 1 71 ? -15.212 -0.910 6.216 1.00 61.56 71 GLU A N 1
ATOM 548 C CA . GLU A 1 71 ? -15.542 -2.102 6.987 1.00 61.56 71 GLU A CA 1
ATOM 549 C C . GLU A 1 71 ? -17.064 -2.168 7.030 1.00 61.56 71 GLU A C 1
ATOM 551 O O . GLU A 1 71 ? -17.722 -1.213 7.447 1.00 61.56 71 GLU A O 1
ATOM 556 N N . SER A 1 72 ? -17.619 -3.224 6.443 1.00 56.03 72 SER A N 1
ATOM 557 C CA . SER A 1 72 ? -19.036 -3.526 6.570 1.00 56.03 72 SER A CA 1
ATOM 558 C C . SER A 1 72 ? -19.293 -3.750 8.055 1.00 56.03 72 SER A C 1
ATOM 560 O O . SER A 1 72 ? -18.714 -4.668 8.633 1.00 56.03 72 SER A O 1
ATOM 562 N N . SER A 1 73 ? -20.041 -2.823 8.654 1.00 46.84 73 SER A N 1
ATOM 563 C CA . SER A 1 73 ? -20.525 -2.894 10.033 1.00 46.84 73 SER A CA 1
ATOM 564 C C . SER A 1 73 ? -21.403 -4.117 10.247 1.00 46.84 73 SER A C 1
ATOM 566 O O . SER A 1 73 ? -22.083 -4.513 9.271 1.00 46.84 73 SER A O 1
#

pLDDT: mean 80.63, std 13.15, range [42.5, 95.06]